Protein AF-A0A2U1S5A2-F1 (afdb_monomer_lite)

Sequence (95 aa):
MKRVLTIMTGALIAAMAPAPVFAFKATMSAKVEAADKPVVIGTTNLPEGTELMVTVKRSESGYMAQDKTRVSNGGFRVGPFSQGGRSVEPRHLFP

Radius of gyration: 26.93 Å; chains: 1; bounding box: 94×47×50 Å

Secondary structure (DSSP, 8-state):
----------------PPPP-PPP-EEEEEEEETTTEEEEEEEE-SPTT-EEEEEEEETTTTEEEEEEEE-BTTEEEE----BTTB---------

Foldseek 3Di:
DDDDDDDDDDDDPDDPDDDDPDDKDKDKDWDQDPQQFIKIKIFIPDDFFDKDKDWDADPVPRDIDIDIWTDDPRMTMDDSDADVPHHPDDPDPDD

Structure (mmCIF, N/CA/C/O backbone):
data_AF-A0A2U1S5A2-F1
#
_entry.id   AF-A0A2U1S5A2-F1
#
loop_
_atom_site.group_PDB
_atom_site.id
_atom_site.type_symbol
_atom_site.label_atom_id
_atom_site.label_alt_id
_atom_site.label_comp_id
_atom_site.label_asym_id
_atom_site.label_entity_id
_atom_site.label_seq_id
_atom_site.pdbx_PDB_ins_code
_atom_site.Cartn_x
_atom_site.Cartn_y
_atom_site.Cartn_z
_atom_site.occupancy
_atom_site.B_iso_or_equiv
_atom_site.auth_seq_id
_atom_site.auth_comp_id
_atom_site.auth_asym_id
_atom_site.auth_atom_id
_atom_site.pdbx_PDB_model_num
ATOM 1 N N . MET A 1 1 ? -66.378 32.518 32.822 1.00 42.31 1 MET A N 1
ATOM 2 C CA . MET A 1 1 ? -65.343 33.457 32.329 1.00 42.31 1 MET A CA 1
ATOM 3 C C . MET A 1 1 ? -64.023 32.700 32.161 1.00 42.31 1 MET A C 1
ATOM 5 O O . MET A 1 1 ? -63.827 31.695 32.827 1.00 42.31 1 MET A O 1
ATOM 9 N N . LYS A 1 2 ? -63.223 33.117 31.175 1.00 38.19 2 LYS A N 1
ATOM 10 C CA . LYS A 1 2 ? -62.165 32.399 30.431 1.00 38.19 2 LYS A CA 1
ATOM 11 C C . LYS A 1 2 ? -61.066 31.727 31.287 1.00 38.19 2 LYS A C 1
ATOM 13 O O . LYS A 1 2 ? -60.486 32.376 32.147 1.00 38.19 2 LYS A O 1
ATOM 18 N N . ARG A 1 3 ? -60.721 30.464 30.981 1.00 46.91 3 ARG A N 1
ATOM 19 C CA . ARG A 1 3 ? -59.471 29.807 31.419 1.00 46.91 3 ARG A CA 1
ATOM 20 C C . ARG A 1 3 ? -58.385 30.110 30.383 1.00 46.91 3 ARG A C 1
ATOM 22 O O . ARG A 1 3 ? -58.538 29.730 29.226 1.00 46.91 3 ARG A O 1
ATOM 29 N N . VAL A 1 4 ? -57.336 30.825 30.780 1.00 44.91 4 VAL A N 1
ATOM 30 C CA . VAL A 1 4 ? -56.176 31.124 29.927 1.00 44.91 4 VAL A CA 1
ATOM 31 C C . VAL A 1 4 ? -55.152 30.008 30.130 1.00 44.91 4 VAL A C 1
ATOM 33 O O . VAL A 1 4 ? -54.673 29.808 31.243 1.00 44.91 4 VAL A O 1
ATOM 36 N N . LEU A 1 5 ? -54.877 29.247 29.071 1.00 45.09 5 LEU A N 1
ATOM 37 C CA . LEU A 1 5 ? -53.869 28.189 29.035 1.00 45.09 5 LEU A CA 1
ATOM 38 C C . LEU A 1 5 ? -52.614 28.753 28.358 1.00 45.09 5 LEU A C 1
ATOM 40 O O . LEU A 1 5 ? -52.609 28.978 27.150 1.00 45.09 5 LEU A O 1
ATOM 44 N N . THR A 1 6 ? -51.568 29.007 29.139 1.00 45.72 6 THR A N 1
ATOM 45 C CA . THR A 1 6 ? -50.265 29.454 28.630 1.00 45.72 6 THR A CA 1
ATOM 46 C C . THR A 1 6 ? -49.450 28.230 28.220 1.00 45.72 6 THR A C 1
ATOM 48 O O . THR A 1 6 ? -49.003 27.468 29.074 1.00 45.72 6 THR A O 1
ATOM 51 N N . ILE A 1 7 ? -49.263 28.029 26.915 1.00 52.75 7 ILE A N 1
ATOM 52 C CA . ILE A 1 7 ? -48.366 27.004 26.369 1.00 52.75 7 ILE A CA 1
ATOM 53 C C . ILE A 1 7 ? -46.968 27.626 26.265 1.00 52.75 7 ILE A C 1
ATOM 55 O O . ILE A 1 7 ? -46.740 28.530 25.465 1.00 52.75 7 ILE A O 1
ATOM 59 N N . MET A 1 8 ? -46.043 27.171 27.111 1.00 47.72 8 MET A N 1
ATOM 60 C CA . MET A 1 8 ? -44.618 27.505 27.038 1.00 47.72 8 MET A CA 1
ATOM 61 C C . MET A 1 8 ? -43.944 26.601 26.001 1.00 47.72 8 MET A C 1
ATOM 63 O O . MET A 1 8 ? -43.685 25.427 26.261 1.00 47.72 8 MET A O 1
ATOM 67 N N . THR A 1 9 ? -43.669 27.143 24.817 1.00 52.88 9 THR A N 1
ATOM 68 C CA . THR A 1 9 ? -42.895 26.465 23.770 1.00 52.88 9 THR A CA 1
ATOM 69 C C . THR A 1 9 ? -41.404 26.637 24.057 1.00 52.88 9 THR A C 1
ATOM 71 O O . THR A 1 9 ? -40.808 27.655 23.713 1.00 52.88 9 THR A O 1
ATOM 74 N N . GLY A 1 10 ? -40.789 25.650 24.708 1.00 50.75 10 GLY A N 1
ATOM 75 C CA . GLY A 1 10 ? -39.334 25.565 24.823 1.00 50.75 10 GLY A CA 1
ATOM 76 C C . GLY A 1 10 ? -38.735 25.013 23.531 1.00 50.75 10 GLY A C 1
ATOM 77 O O . GLY A 1 10 ? -38.887 23.829 23.240 1.00 50.75 10 GLY A O 1
ATOM 78 N N . ALA A 1 11 ? -38.065 25.855 22.744 1.00 58.59 11 ALA A N 1
ATOM 79 C CA . ALA A 1 11 ? -37.276 25.406 21.602 1.00 58.59 11 ALA A CA 1
ATOM 80 C C . ALA A 1 11 ? -35.973 24.758 22.105 1.00 58.59 11 ALA A C 1
ATOM 82 O O . ALA A 1 11 ? -35.096 25.438 22.637 1.00 58.59 11 ALA A O 1
ATOM 83 N N . LEU A 1 12 ? -35.849 23.439 21.946 1.00 50.97 12 LEU A N 1
ATOM 84 C CA . LEU A 1 12 ? -34.614 22.707 22.218 1.00 50.97 12 LEU A CA 1
ATOM 85 C C . LEU A 1 12 ? -33.635 22.943 21.059 1.00 50.97 12 LEU A C 1
ATOM 87 O O . LEU A 1 12 ? -33.729 22.306 20.012 1.00 50.97 12 LEU A O 1
ATOM 91 N N . ILE A 1 13 ? -32.697 23.872 21.236 1.00 61.31 13 ILE A N 1
ATOM 92 C CA . ILE A 1 13 ? -31.563 24.033 20.321 1.00 61.31 13 ILE A CA 1
ATOM 93 C C . ILE A 1 13 ? -30.566 22.9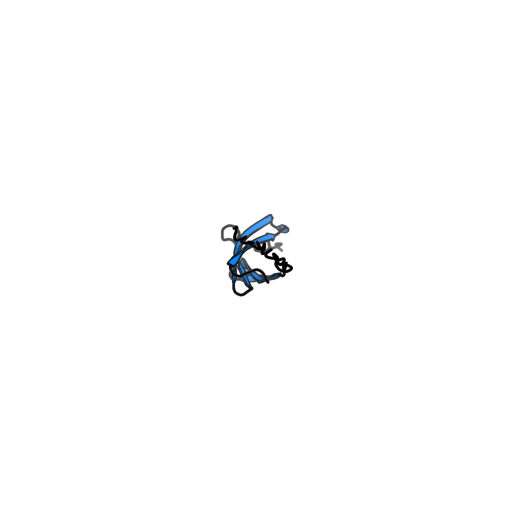18 20.652 1.00 61.31 13 ILE A C 1
ATOM 95 O O . ILE A 1 13 ? -29.808 23.013 21.615 1.00 61.31 13 ILE A O 1
ATOM 99 N N . ALA A 1 14 ? -30.592 21.832 19.878 1.00 63.28 14 ALA A N 1
ATOM 100 C CA . ALA A 1 14 ? -29.564 20.802 19.945 1.00 63.28 14 ALA A CA 1
ATOM 101 C C . ALA A 1 14 ? -28.238 21.404 19.456 1.00 63.28 14 ALA A C 1
ATOM 103 O O . ALA A 1 14 ? -28.059 21.662 18.266 1.00 63.28 14 ALA A O 1
ATOM 104 N N . ALA A 1 15 ? -27.318 21.667 20.383 1.00 61.16 15 ALA A N 1
ATOM 105 C CA . ALA A 1 15 ? -25.965 22.083 20.053 1.00 61.16 15 ALA A CA 1
ATOM 106 C C . ALA A 1 15 ? -25.273 20.951 19.277 1.00 61.16 15 ALA A C 1
ATOM 108 O O . ALA A 1 15 ? -24.930 19.914 19.844 1.00 61.16 15 ALA A O 1
ATOM 109 N N . MET A 1 16 ? -25.077 21.137 17.970 1.00 65.31 16 MET A N 1
ATOM 110 C CA . MET A 1 16 ? -24.169 20.297 17.194 1.00 65.31 16 MET A CA 1
ATOM 111 C C . MET A 1 16 ? -22.748 20.566 17.692 1.00 65.31 16 MET A C 1
ATOM 113 O O . MET A 1 16 ? -22.146 21.582 17.351 1.00 65.31 16 MET A O 1
ATOM 117 N N . ALA A 1 17 ? -22.216 19.674 18.526 1.00 73.25 17 ALA A N 1
ATOM 118 C CA . ALA A 1 17 ? -20.801 19.698 18.856 1.00 73.25 17 ALA A CA 1
ATOM 119 C C . ALA A 1 17 ? -19.991 19.423 17.571 1.00 73.25 17 ALA A C 1
ATOM 121 O O . ALA A 1 17 ? -20.334 18.496 16.830 1.00 73.25 17 ALA A O 1
ATOM 122 N N . PRO A 1 18 ? -18.940 20.206 17.273 1.00 64.31 18 PRO A N 1
ATOM 123 C CA . PRO A 1 18 ? -18.082 19.933 16.129 1.00 64.31 18 PRO A CA 1
ATOM 124 C C . PRO A 1 18 ? -17.417 18.564 16.307 1.00 64.31 18 PRO A C 1
ATOM 126 O O . PRO A 1 18 ? -16.851 18.270 17.362 1.00 64.31 18 PRO A O 1
ATOM 129 N N . ALA A 1 19 ? -17.493 17.716 15.280 1.00 66.19 19 ALA A N 1
ATOM 130 C CA . ALA A 1 19 ? -16.791 16.439 15.287 1.00 66.19 19 ALA A CA 1
ATOM 131 C C . ALA A 1 19 ? -15.270 16.686 15.369 1.00 66.19 19 ALA A C 1
ATOM 133 O O . ALA A 1 19 ? -14.769 17.597 14.701 1.00 66.19 19 ALA A O 1
ATOM 134 N N . PRO A 1 20 ? -14.518 15.903 16.163 1.00 66.88 20 PRO A N 1
ATOM 135 C CA . PRO A 1 20 ? -13.071 16.043 16.233 1.00 66.88 20 PRO A CA 1
ATOM 136 C C . PRO A 1 20 ? -12.456 15.770 14.856 1.00 66.88 20 PRO A C 1
ATOM 138 O O . PRO A 1 20 ? -12.585 14.678 14.302 1.00 66.88 20 PRO A O 1
ATOM 141 N N . VAL A 1 21 ? -11.772 16.770 14.298 1.00 67.38 21 VAL A N 1
ATOM 142 C CA . VAL A 1 21 ? -10.975 16.611 13.078 1.00 67.38 21 VAL A CA 1
ATOM 143 C C . VAL A 1 21 ? -9.678 15.908 13.474 1.00 67.38 21 VAL A C 1
ATOM 145 O O . VAL A 1 21 ? -8.735 16.538 13.949 1.00 67.38 21 VAL A O 1
ATOM 148 N N . PHE A 1 22 ? -9.634 14.583 13.337 1.00 68.75 22 PHE A N 1
ATOM 149 C CA . PHE A 1 22 ? -8.400 13.831 13.549 1.00 68.75 22 PHE A CA 1
ATOM 150 C C . PHE A 1 22 ? -7.420 14.131 12.410 1.00 68.75 22 PHE A C 1
ATOM 152 O O . PHE A 1 22 ? -7.723 13.898 11.240 1.00 68.75 22 PHE A O 1
ATOM 159 N N . ALA A 1 23 ? -6.231 14.638 12.743 1.00 81.94 23 ALA A N 1
ATOM 160 C CA . ALA A 1 23 ? -5.158 14.806 11.770 1.00 81.94 23 ALA A CA 1
ATOM 161 C C . ALA A 1 23 ? -4.784 13.441 11.166 1.00 81.94 23 ALA A C 1
ATOM 163 O O . ALA A 1 23 ? -4.577 12.473 11.901 1.00 81.94 23 ALA A O 1
ATOM 164 N N . PHE A 1 24 ? -4.700 13.350 9.839 1.00 84.75 24 PHE A N 1
ATOM 165 C CA . PHE A 1 24 ? -4.299 12.122 9.155 1.00 84.75 24 PHE A CA 1
ATOM 166 C C . PHE A 1 24 ? -2.863 11.738 9.528 1.00 84.75 24 PHE A C 1
ATOM 168 O O . PHE A 1 24 ? -1.936 12.540 9.405 1.00 84.75 24 PHE A O 1
ATOM 175 N N . LYS A 1 25 ? -2.679 10.490 9.959 1.00 87.94 25 LYS A N 1
ATOM 176 C CA . LYS A 1 25 ? -1.382 9.893 10.260 1.00 87.9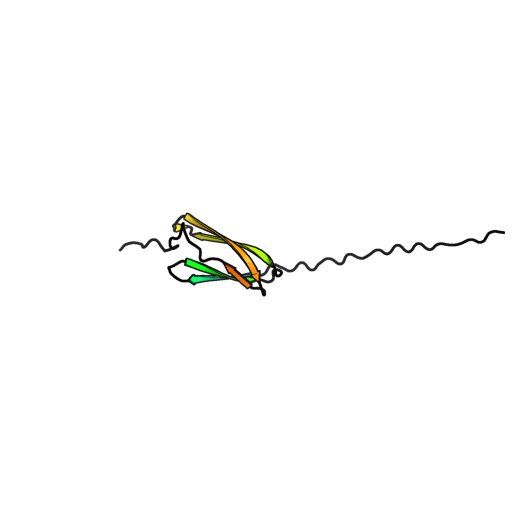4 25 LYS A CA 1
ATOM 177 C C . LYS A 1 25 ? -1.278 8.558 9.537 1.00 87.94 25 LYS A C 1
ATOM 179 O O . LYS A 1 25 ? -2.120 7.677 9.713 1.00 87.94 25 LYS A O 1
ATOM 184 N N . ALA A 1 26 ? -0.213 8.396 8.762 1.00 87.19 26 ALA A N 1
ATOM 185 C CA . ALA A 1 26 ? 0.140 7.130 8.145 1.00 87.19 26 ALA A CA 1
ATOM 186 C C . ALA A 1 26 ? 1.648 6.895 8.224 1.00 87.19 26 ALA A C 1
ATOM 188 O O . ALA A 1 26 ? 2.451 7.824 8.139 1.00 87.19 26 ALA A O 1
ATOM 189 N N . THR A 1 27 ? 2.033 5.638 8.388 1.00 91.88 27 THR A N 1
ATOM 190 C CA . THR A 1 27 ? 3.416 5.177 8.279 1.00 91.88 27 THR A CA 1
ATOM 191 C C . THR A 1 27 ? 3.420 3.983 7.345 1.00 91.88 27 THR A C 1
ATOM 193 O O . THR A 1 27 ? 2.588 3.092 7.484 1.00 91.88 27 THR A O 1
ATOM 196 N N . MET A 1 28 ? 4.322 3.976 6.369 1.00 89.75 28 MET A N 1
ATOM 197 C CA . MET A 1 28 ? 4.364 2.946 5.335 1.00 89.75 28 MET A CA 1
ATOM 198 C C . MET A 1 28 ? 5.784 2.441 5.120 1.00 89.75 28 MET A C 1
ATOM 200 O O . MET A 1 28 ? 6.753 3.184 5.259 1.00 89.75 28 MET A O 1
ATOM 204 N N . SER A 1 29 ? 5.885 1.168 4.764 1.00 86.31 29 SER A N 1
ATOM 205 C CA . SER A 1 29 ? 7.106 0.502 4.339 1.00 86.31 29 SER A CA 1
ATOM 206 C C . SER A 1 29 ? 6.788 -0.347 3.111 1.00 86.31 29 SER A C 1
ATOM 208 O O . SER A 1 29 ? 5.723 -0.960 3.017 1.00 86.31 29 SER A O 1
ATOM 210 N N . ALA A 1 30 ? 7.710 -0.371 2.158 1.00 84.19 30 ALA A N 1
ATOM 211 C CA . ALA A 1 30 ? 7.658 -1.280 1.027 1.00 84.19 30 ALA A CA 1
ATOM 212 C C . ALA A 1 30 ? 8.697 -2.376 1.248 1.00 84.19 30 ALA A C 1
ATOM 214 O O . ALA A 1 30 ? 9.849 -2.090 1.573 1.00 84.19 30 ALA A O 1
ATOM 215 N N . LYS A 1 31 ? 8.291 -3.626 1.053 1.00 84.88 31 LYS A N 1
ATOM 216 C CA . LYS A 1 31 ? 9.186 -4.782 1.083 1.00 84.88 31 LYS A CA 1
ATOM 217 C C . LYS A 1 31 ? 8.997 -5.605 -0.177 1.00 84.88 31 LYS A C 1
ATOM 219 O O . LYS A 1 31 ? 7.900 -5.653 -0.726 1.00 84.88 31 LYS A O 1
ATOM 224 N N . VAL A 1 32 ? 10.059 -6.254 -0.630 1.00 79.62 32 VAL A N 1
ATOM 225 C CA . VAL A 1 32 ? 9.972 -7.206 -1.736 1.00 79.62 32 VAL A CA 1
ATOM 226 C C . VAL A 1 32 ? 9.489 -8.539 -1.175 1.00 79.62 32 VAL A C 1
ATOM 228 O O . VAL A 1 32 ? 10.084 -9.076 -0.242 1.00 79.62 32 VAL A O 1
ATOM 231 N N . GLU A 1 33 ? 8.390 -9.051 -1.717 1.00 74.88 33 GLU A N 1
ATOM 232 C CA . GLU A 1 33 ? 7.977 -10.440 -1.524 1.00 74.88 33 GLU A CA 1
ATOM 233 C C . GLU A 1 33 ? 8.212 -11.219 -2.831 1.00 74.88 33 GLU A C 1
ATOM 235 O O . GLU A 1 33 ? 8.566 -10.623 -3.848 1.00 74.88 33 GLU A O 1
ATOM 240 N N . ALA A 1 34 ? 8.095 -12.550 -2.769 1.00 63.34 34 ALA A N 1
ATOM 241 C CA . ALA A 1 34 ? 8.473 -13.522 -3.803 1.00 63.34 34 ALA A CA 1
ATOM 242 C C . ALA A 1 34 ? 8.493 -12.999 -5.260 1.00 63.34 34 ALA A C 1
ATOM 244 O O . ALA A 1 34 ? 7.509 -12.440 -5.749 1.00 63.34 34 ALA A O 1
ATOM 245 N N . ALA A 1 35 ? 9.594 -13.283 -5.969 1.00 67.88 35 ALA A N 1
ATOM 246 C CA . ALA A 1 35 ? 9.812 -12.935 -7.378 1.00 67.88 35 ALA A CA 1
ATOM 247 C C . ALA A 1 35 ? 9.783 -11.422 -7.679 1.00 67.88 35 ALA A C 1
ATOM 249 O O . ALA A 1 35 ? 9.178 -10.996 -8.667 1.00 67.88 35 ALA A O 1
ATOM 250 N N . ASP A 1 36 ? 10.426 -10.622 -6.819 1.00 73.75 36 ASP A N 1
ATOM 251 C CA . ASP A 1 36 ? 10.699 -9.196 -7.057 1.00 73.75 36 ASP A CA 1
ATOM 252 C C . ASP A 1 36 ? 9.441 -8.327 -7.212 1.00 73.75 36 ASP A C 1
ATOM 254 O O . ASP A 1 36 ? 9.395 -7.326 -7.939 1.00 73.75 36 ASP A O 1
ATOM 258 N N . LYS A 1 37 ? 8.390 -8.712 -6.481 1.00 83.56 37 LYS A N 1
ATOM 259 C CA . LYS A 1 37 ? 7.120 -7.992 -6.447 1.00 83.56 37 LYS A CA 1
ATOM 260 C C . LYS A 1 37 ? 6.992 -7.243 -5.123 1.00 83.56 37 LYS A C 1
ATOM 262 O O . LYS A 1 37 ? 6.890 -7.874 -4.067 1.00 83.56 37 LYS A O 1
ATOM 267 N N . PRO A 1 38 ? 6.997 -5.899 -5.131 1.00 87.81 38 PRO A N 1
ATOM 268 C CA . PRO A 1 38 ? 6.883 -5.143 -3.904 1.00 87.81 38 PRO A CA 1
ATOM 269 C C . PRO A 1 38 ? 5.477 -5.295 -3.328 1.00 87.81 38 PRO A C 1
ATOM 271 O O . PRO A 1 38 ? 4.474 -5.282 -4.044 1.00 87.81 38 PRO A O 1
ATOM 274 N N . VAL A 1 39 ? 5.427 -5.402 -2.011 1.00 92.62 39 VAL A N 1
ATOM 275 C CA . VAL A 1 39 ? 4.229 -5.317 -1.188 1.00 92.62 39 VAL A CA 1
ATOM 276 C C . VAL A 1 39 ? 4.397 -4.105 -0.290 1.00 92.62 39 VAL A C 1
ATOM 278 O O . VAL A 1 39 ? 5.423 -3.943 0.376 1.00 92.62 39 VAL A O 1
ATOM 281 N N . VAL A 1 40 ? 3.384 -3.245 -0.276 1.00 93.44 40 VAL A N 1
ATOM 282 C CA . VAL A 1 40 ? 3.348 -2.082 0.612 1.00 93.44 40 VAL A CA 1
ATOM 283 C C . VAL A 1 40 ? 2.533 -2.457 1.840 1.00 93.44 40 VAL A C 1
ATOM 285 O O . VAL A 1 40 ? 1.401 -2.929 1.730 1.00 93.44 40 VAL A O 1
ATOM 288 N N . ILE A 1 41 ? 3.124 -2.254 3.012 1.00 95.38 41 ILE A N 1
ATOM 289 C CA . ILE A 1 41 ? 2.483 -2.424 4.314 1.00 95.38 41 ILE A CA 1
ATOM 290 C C . ILE A 1 41 ? 2.545 -1.109 5.078 1.00 95.38 41 ILE A C 1
ATOM 292 O O . ILE A 1 41 ? 3.507 -0.350 4.956 1.00 95.38 41 ILE A O 1
ATOM 296 N N . GLY A 1 42 ? 1.538 -0.834 5.892 1.00 94.62 42 GLY A N 1
ATOM 297 C CA . GLY A 1 42 ? 1.549 0.369 6.704 1.00 94.62 42 GLY A CA 1
ATOM 298 C C . GLY A 1 42 ? 0.532 0.360 7.824 1.00 94.62 42 GLY A C 1
ATOM 299 O O . GLY A 1 42 ? -0.303 -0.536 7.932 1.00 94.62 42 GLY A O 1
ATOM 300 N N . THR A 1 43 ? 0.630 1.386 8.659 1.00 97.06 43 THR A N 1
ATOM 301 C CA . THR A 1 43 ? -0.312 1.699 9.730 1.00 97.06 43 THR A CA 1
ATOM 302 C C . THR A 1 43 ? -0.919 3.075 9.498 1.00 97.06 43 THR A C 1
ATOM 304 O O . THR A 1 43 ? -0.298 3.955 8.897 1.00 97.06 43 THR A O 1
ATOM 307 N N . THR A 1 44 ? -2.156 3.268 9.943 1.00 94.88 44 THR A N 1
ATOM 308 C CA . THR A 1 44 ? -2.888 4.526 9.813 1.00 94.88 44 THR A CA 1
ATOM 309 C C . THR A 1 44 ? -3.901 4.697 10.942 1.00 94.88 44 THR A C 1
ATOM 311 O O . THR A 1 44 ? -4.343 3.724 11.544 1.00 94.88 44 THR A O 1
ATOM 314 N N . ASN A 1 45 ? -4.269 5.944 11.236 1.00 94.50 45 ASN A N 1
ATOM 315 C CA . ASN A 1 45 ? -5.361 6.274 12.153 1.00 94.50 45 ASN A CA 1
ATOM 316 C C . AS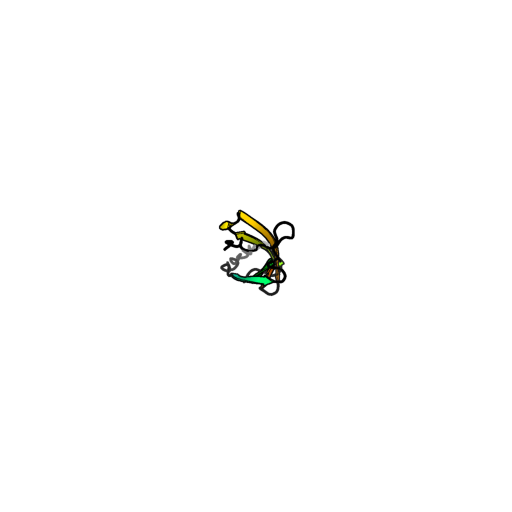N A 1 45 ? -6.725 6.421 11.456 1.00 94.50 45 ASN A C 1
ATOM 318 O O . ASN A 1 45 ? -7.672 6.905 12.076 1.00 94.50 45 ASN A O 1
ATOM 322 N N . LEU A 1 46 ? -6.823 6.067 10.173 1.00 94.19 46 LEU A N 1
ATOM 323 C CA . LEU A 1 46 ? -8.093 6.087 9.458 1.00 94.19 46 LEU A CA 1
ATOM 324 C C . LEU A 1 46 ? -9.063 5.023 10.007 1.00 94.19 46 LEU A C 1
ATOM 326 O O . LEU A 1 46 ? -8.612 3.979 10.484 1.00 94.19 46 LEU A O 1
ATOM 330 N N . PRO A 1 47 ? -10.387 5.264 9.933 1.00 94.44 47 PRO A N 1
ATOM 331 C CA . PRO A 1 47 ? -11.391 4.320 10.411 1.00 94.44 47 PRO A CA 1
ATOM 332 C C . PRO A 1 47 ? -11.296 2.943 9.747 1.00 94.44 47 PRO A C 1
ATOM 334 O O . PRO A 1 47 ? -10.922 2.828 8.574 1.00 94.44 47 PRO A O 1
ATOM 337 N N . GLU A 1 48 ? -11.724 1.914 10.480 1.00 96.19 48 GLU A N 1
ATOM 338 C CA . GLU A 1 48 ? -11.909 0.565 9.940 1.00 96.19 48 GLU A CA 1
ATOM 339 C C . GLU A 1 48 ? -12.777 0.618 8.680 1.00 96.19 48 GLU A C 1
ATOM 341 O O . GLU A 1 48 ? -13.782 1.330 8.621 1.00 96.19 48 GLU A O 1
ATOM 346 N N . GLY A 1 49 ? -12.387 -0.129 7.652 1.00 96.25 49 GLY A N 1
ATOM 347 C CA . GLY A 1 49 ? -13.152 -0.169 6.414 1.00 96.25 49 GLY A CA 1
ATOM 348 C C . GLY A 1 49 ? -12.849 0.956 5.426 1.00 96.25 49 GLY A C 1
ATOM 349 O O . GLY A 1 49 ? -13.343 0.890 4.299 1.00 96.25 49 GLY A O 1
ATOM 350 N N . THR A 1 50 ? -12.010 1.934 5.790 1.00 96.19 50 THR A N 1
ATOM 351 C CA . THR A 1 50 ? -11.571 2.982 4.856 1.00 96.19 50 THR A CA 1
ATOM 352 C C . THR A 1 50 ? -10.860 2.355 3.659 1.00 96.19 50 THR A C 1
ATOM 354 O O . THR A 1 50 ? -9.928 1.566 3.826 1.00 96.19 50 THR A O 1
ATOM 357 N N . GLU A 1 51 ? -11.295 2.699 2.447 1.00 97.56 51 GLU A N 1
ATOM 358 C CA . GLU A 1 51 ? -10.637 2.269 1.214 1.00 97.56 51 GLU A CA 1
ATOM 359 C C . GLU A 1 51 ? -9.432 3.172 0.929 1.00 97.56 51 GLU A C 1
ATOM 361 O O . GLU A 1 51 ? -9.548 4.397 0.880 1.00 97.56 51 GLU A O 1
ATOM 366 N N . LEU A 1 52 ? -8.269 2.555 0.748 1.00 95.44 52 LEU A N 1
ATOM 367 C CA . LEU A 1 52 ? -7.027 3.211 0.374 1.00 95.44 52 LEU A CA 1
ATOM 368 C C . LEU A 1 52 ? -6.666 2.836 -1.052 1.00 95.44 52 LEU A C 1
ATOM 370 O O . LEU A 1 52 ? -6.752 1.675 -1.444 1.00 95.44 52 LEU A O 1
ATOM 374 N N . MET A 1 53 ? -6.188 3.824 -1.793 1.00 95.12 53 MET A N 1
ATOM 375 C CA . MET A 1 53 ? -5.606 3.642 -3.110 1.00 95.12 53 MET A CA 1
ATOM 376 C C . MET A 1 53 ? -4.097 3.843 -3.004 1.00 95.12 53 MET A C 1
ATOM 378 O O . MET A 1 53 ? -3.647 4.917 -2.604 1.00 95.12 53 MET A O 1
ATOM 382 N N . VAL A 1 54 ? -3.313 2.830 -3.363 1.00 93.00 54 VAL A N 1
ATOM 383 C CA . VAL A 1 54 ? -1.850 2.886 -3.295 1.00 93.00 54 VAL A CA 1
ATOM 384 C C . VAL A 1 54 ? -1.272 2.784 -4.694 1.00 93.00 54 VAL A C 1
ATOM 386 O O . VAL A 1 54 ? -1.573 1.856 -5.439 1.00 93.00 54 VAL A O 1
ATOM 389 N N . THR A 1 55 ? -0.415 3.745 -5.030 1.00 91.31 55 THR A N 1
ATOM 390 C CA . THR A 1 55 ? 0.271 3.817 -6.318 1.00 91.31 55 THR A CA 1
ATOM 391 C C . THR A 1 55 ? 1.760 3.575 -6.114 1.00 91.31 55 THR A C 1
ATOM 393 O O . THR A 1 55 ? 2.411 4.303 -5.365 1.00 91.31 55 THR A O 1
ATOM 396 N N . VAL A 1 56 ? 2.315 2.594 -6.821 1.00 88.31 56 VAL A N 1
ATOM 397 C CA . VAL A 1 56 ? 3.762 2.395 -6.938 1.00 88.31 56 VAL A CA 1
ATOM 398 C C . VAL A 1 56 ? 4.206 2.975 -8.271 1.00 88.31 56 VAL A C 1
ATOM 400 O O . VAL A 1 56 ? 3.761 2.530 -9.329 1.00 88.31 56 VAL A O 1
ATOM 403 N N . LYS A 1 57 ? 5.092 3.971 -8.218 1.00 87.81 57 LYS A N 1
ATOM 404 C CA . LYS A 1 57 ? 5.701 4.593 -9.393 1.00 87.81 57 LYS A CA 1
ATOM 405 C C . LYS A 1 57 ? 7.209 4.429 -9.332 1.00 87.81 57 LYS A C 1
ATOM 407 O O . LYS A 1 57 ? 7.817 4.657 -8.290 1.00 87.81 57 LYS A O 1
ATOM 412 N N . ARG A 1 58 ? 7.804 4.105 -10.474 1.00 83.81 58 ARG A N 1
ATOM 413 C CA . ARG A 1 58 ? 9.250 4.061 -10.645 1.00 83.81 58 ARG A CA 1
ATOM 414 C C . ARG A 1 58 ? 9.680 4.973 -11.785 1.00 83.81 58 ARG A C 1
ATOM 416 O O . ARG A 1 58 ? 9.461 4.663 -12.957 1.00 83.81 58 ARG A O 1
ATOM 423 N N . SER A 1 59 ? 10.297 6.094 -11.431 1.00 83.44 59 SER A N 1
ATOM 424 C CA . SER A 1 59 ? 10.627 7.174 -12.364 1.00 83.44 59 SER A CA 1
ATOM 425 C C . SER A 1 59 ? 11.593 6.746 -13.471 1.00 83.44 59 SER A C 1
ATOM 427 O O . SER A 1 59 ? 11.439 7.189 -14.602 1.00 83.44 59 SER A O 1
ATOM 429 N N . GLU A 1 60 ? 12.530 5.840 -13.189 1.00 82.69 60 GLU A N 1
ATOM 430 C CA . GLU A 1 60 ? 13.589 5.442 -14.131 1.00 82.69 60 GLU A CA 1
ATOM 431 C C . GLU A 1 60 ? 13.084 4.513 -15.242 1.00 82.69 60 GLU A C 1
ATOM 433 O O . GLU A 1 60 ? 13.680 4.421 -16.311 1.00 82.69 60 GLU A O 1
ATOM 438 N N . SER A 1 61 ? 11.994 3.785 -14.987 1.00 79.31 61 SER A N 1
ATOM 439 C CA . SER A 1 61 ? 11.441 2.798 -15.927 1.00 79.31 61 SER A CA 1
ATOM 440 C C . SER A 1 61 ? 10.110 3.222 -16.540 1.00 79.31 61 SER A C 1
ATOM 442 O O . SER A 1 61 ? 9.646 2.569 -17.472 1.00 79.31 61 SER A O 1
ATOM 444 N N . GLY A 1 62 ? 9.487 4.279 -16.010 1.00 82.31 62 GLY A N 1
ATOM 445 C CA . GLY A 1 62 ? 8.113 4.651 -16.342 1.00 82.31 62 GLY A CA 1
ATOM 446 C C . GLY A 1 62 ? 7.065 3.677 -15.794 1.00 82.31 62 GLY A C 1
ATOM 447 O O . GLY A 1 62 ? 5.888 3.821 -16.113 1.00 82.31 62 GLY A O 1
ATOM 448 N N . TYR A 1 63 ? 7.460 2.696 -14.974 1.00 84.12 63 TYR A N 1
ATOM 449 C CA . TYR A 1 63 ? 6.519 1.773 -14.351 1.00 84.12 63 TYR A CA 1
ATOM 450 C C . TYR A 1 63 ? 5.573 2.514 -13.403 1.00 84.12 63 TYR A C 1
ATOM 452 O O . TYR A 1 63 ? 5.997 3.316 -12.562 1.00 84.12 63 TYR A O 1
ATOM 460 N N . MET A 1 64 ? 4.288 2.195 -13.526 1.00 87.31 64 MET A N 1
ATOM 461 C CA . MET A 1 64 ? 3.225 2.661 -12.653 1.00 87.31 64 MET A CA 1
ATOM 462 C C . MET A 1 64 ? 2.217 1.531 -12.465 1.00 87.31 64 MET A C 1
ATOM 464 O O . MET A 1 64 ? 1.733 0.956 -13.438 1.00 87.31 64 MET A O 1
ATOM 468 N N . ALA A 1 65 ? 1.892 1.236 -11.213 1.00 89.19 65 ALA A N 1
ATOM 469 C CA . ALA A 1 65 ? 0.805 0.343 -10.851 1.00 89.19 65 ALA A CA 1
ATOM 470 C C . ALA A 1 65 ? 0.021 0.938 -9.689 1.00 89.19 65 ALA A C 1
ATOM 472 O O . ALA A 1 65 ? 0.566 1.679 -8.869 1.00 89.19 65 ALA A O 1
ATOM 473 N N . GLN A 1 66 ? -1.260 0.610 -9.633 1.00 91.75 66 GLN A N 1
ATOM 474 C CA . GLN A 1 66 ? -2.175 1.115 -8.631 1.00 91.75 66 GLN A CA 1
ATOM 475 C C . GLN A 1 66 ? -3.082 -0.020 -8.181 1.00 91.75 66 GLN A C 1
ATOM 477 O O . GLN A 1 66 ? -3.542 -0.803 -9.009 1.00 91.75 66 GLN A O 1
ATOM 482 N N . ASP A 1 67 ? -3.309 -0.112 -6.878 1.00 93.62 67 ASP A N 1
ATOM 483 C CA . ASP A 1 67 ? -4.182 -1.123 -6.302 1.00 93.62 67 ASP A CA 1
ATOM 484 C C . ASP A 1 67 ? -4.864 -0.588 -5.040 1.00 93.62 67 ASP A C 1
ATOM 486 O O . ASP A 1 67 ? -4.389 0.357 -4.396 1.00 93.62 67 ASP A O 1
ATOM 490 N N . LYS A 1 68 ? -6.012 -1.178 -4.720 1.00 95.62 68 LYS A N 1
ATOM 491 C CA . LYS A 1 68 ? -6.838 -0.805 -3.581 1.00 95.62 68 LYS A CA 1
ATOM 492 C C . LYS A 1 68 ? -6.605 -1.751 -2.418 1.00 95.62 68 LYS A C 1
ATOM 494 O O . LYS A 1 68 ? -6.383 -2.945 -2.578 1.00 95.62 68 LYS A O 1
ATOM 499 N N . THR A 1 69 ? -6.727 -1.217 -1.216 1.00 96.88 69 THR A N 1
ATOM 500 C CA . THR A 1 69 ? -6.785 -2.013 0.006 1.00 96.88 69 THR A CA 1
ATOM 501 C C . THR A 1 69 ? -7.733 -1.361 0.994 1.00 96.88 69 THR A C 1
ATOM 503 O O . THR A 1 69 ? -8.209 -0.246 0.785 1.00 96.88 69 THR A O 1
ATOM 506 N N . ARG A 1 70 ? -8.037 -2.067 2.073 1.00 97.94 70 ARG A N 1
ATOM 507 C CA . ARG A 1 70 ? -8.927 -1.592 3.121 1.00 97.94 70 ARG A CA 1
ATOM 508 C C . ARG A 1 70 ? -8.163 -1.530 4.430 1.00 97.94 70 ARG A C 1
ATOM 510 O O . ARG A 1 70 ? -7.387 -2.434 4.735 1.00 97.94 70 ARG A O 1
ATOM 517 N N . VAL A 1 71 ? -8.386 -0.463 5.189 1.00 97.56 71 VAL A N 1
ATOM 518 C CA . VAL A 1 71 ? -7.845 -0.359 6.542 1.00 97.56 71 VAL A CA 1
ATOM 519 C C . VAL A 1 71 ? -8.492 -1.430 7.402 1.00 97.56 71 VAL A C 1
ATOM 521 O O . VAL A 1 71 ? -9.723 -1.500 7.473 1.00 97.56 71 VAL A O 1
ATOM 524 N N . SER A 1 72 ? -7.648 -2.243 8.035 1.00 97.50 72 SER A N 1
ATOM 525 C CA . SER A 1 72 ? -8.071 -3.200 9.040 1.00 97.50 72 SER A CA 1
ATOM 526 C C . SER A 1 72 ? -7.152 -3.202 10.252 1.00 97.50 72 SER A C 1
ATOM 528 O O . SER A 1 72 ? -5.930 -3.285 10.110 1.00 97.50 72 SER A O 1
ATOM 530 N N . ASN A 1 73 ? -7.735 -3.082 11.446 1.00 96.12 73 ASN A N 1
ATOM 531 C CA . ASN A 1 73 ? -7.027 -2.998 12.726 1.00 96.12 73 ASN A CA 1
ATOM 532 C C . ASN A 1 73 ? -5.932 -1.913 12.731 1.00 96.12 73 ASN A C 1
ATOM 534 O O . ASN A 1 73 ? -4.819 -2.129 13.210 1.00 96.12 73 ASN A O 1
ATOM 538 N N . GLY A 1 74 ? -6.230 -0.746 12.143 1.00 95.38 74 GLY A N 1
ATOM 539 C CA . GLY A 1 74 ? -5.280 0.370 12.014 1.00 95.38 74 GLY A CA 1
ATOM 540 C C . GLY A 1 74 ? -4.107 0.101 11.062 1.00 95.38 74 GLY A C 1
ATOM 541 O O . GLY A 1 74 ? -3.143 0.867 11.041 1.00 95.38 74 GLY A O 1
ATOM 542 N N . GLY A 1 75 ? -4.160 -0.979 10.282 1.00 96.81 75 GLY A N 1
ATOM 543 C CA . GLY A 1 75 ? -3.145 -1.377 9.314 1.00 96.81 75 GLY A CA 1
ATOM 544 C C . GLY A 1 75 ? -3.695 -1.506 7.898 1.00 96.81 75 GLY A C 1
ATOM 545 O O . GLY A 1 75 ? -4.902 -1.537 7.676 1.00 96.81 75 GLY A O 1
ATOM 546 N N . PHE A 1 76 ? -2.796 -1.595 6.923 1.00 96.56 76 PHE A N 1
ATOM 547 C CA . PHE A 1 76 ? -3.132 -1.948 5.547 1.00 96.56 76 PHE A CA 1
ATOM 548 C C . PHE A 1 76 ? -1.985 -2.711 4.879 1.00 96.56 76 PHE A C 1
ATOM 550 O O . PHE A 1 76 ? -0.813 -2.566 5.239 1.00 96.56 76 PHE A O 1
ATOM 557 N N . ARG A 1 77 ? -2.334 -3.525 3.881 1.00 96.12 77 ARG A N 1
ATOM 558 C CA . ARG A 1 77 ? -1.400 -4.270 3.030 1.00 96.12 77 ARG A CA 1
ATOM 559 C C . ARG A 1 77 ? -1.931 -4.294 1.605 1.00 96.12 77 ARG A C 1
ATOM 561 O O . ARG A 1 77 ? -3.121 -4.523 1.409 1.00 96.12 77 ARG A O 1
ATOM 568 N N . VAL A 1 78 ? -1.064 -4.068 0.626 1.00 94.88 78 VAL A N 1
ATOM 569 C CA . VAL A 1 78 ? -1.445 -3.988 -0.790 1.00 94.88 78 VAL A CA 1
ATOM 570 C C . VAL A 1 78 ? -0.320 -4.488 -1.695 1.00 94.88 78 VAL A C 1
ATOM 572 O O . VAL A 1 78 ? 0.864 -4.354 -1.363 1.00 94.88 78 VAL A O 1
ATOM 575 N N . GLY A 1 79 ? -0.695 -5.081 -2.826 1.00 91.56 79 GLY A N 1
ATOM 576 C CA . GLY A 1 79 ? 0.188 -5.854 -3.692 1.00 91.56 79 GLY A CA 1
ATOM 577 C C . GLY A 1 79 ? 0.049 -7.369 -3.467 1.00 91.56 79 GLY A C 1
ATOM 578 O O . GLY A 1 79 ? -0.843 -7.806 -2.736 1.00 91.56 79 GLY A O 1
ATOM 579 N N . PRO A 1 80 ? 0.932 -8.192 -4.061 1.00 91.56 80 PRO A N 1
ATOM 580 C CA . PRO A 1 80 ? 2.151 -7.816 -4.785 1.00 91.56 80 PRO A CA 1
ATOM 581 C C . PRO A 1 80 ? 1.896 -7.012 -6.069 1.00 91.56 80 PRO A C 1
ATOM 583 O O . PRO A 1 80 ? 1.071 -7.394 -6.895 1.00 91.56 80 PRO A O 1
ATOM 586 N N . PHE A 1 81 ? 2.640 -5.922 -6.270 1.00 89.50 81 PHE A N 1
ATOM 587 C CA . PHE A 1 81 ? 2.570 -5.138 -7.509 1.00 89.50 81 PHE A CA 1
ATOM 588 C C . PHE A 1 81 ? 3.398 -5.789 -8.630 1.00 89.50 81 PHE A C 1
ATOM 590 O O . PHE A 1 81 ? 4.478 -6.324 -8.383 1.00 89.50 81 PHE A O 1
ATOM 597 N N . SER A 1 82 ? 2.905 -5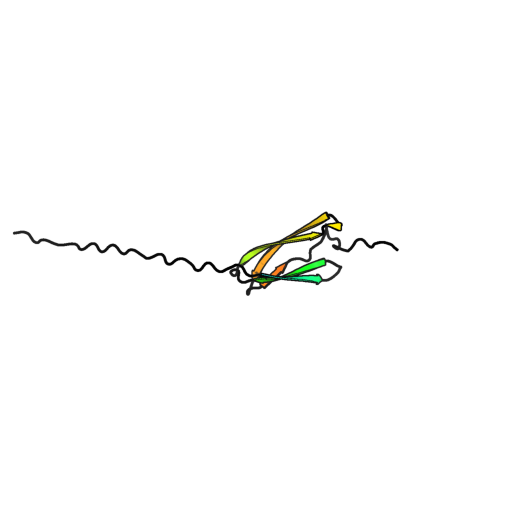.740 -9.873 1.00 83.56 82 SER A N 1
ATOM 598 C CA . SER A 1 82 ? 3.592 -6.303 -11.046 1.00 83.56 82 SER A CA 1
ATOM 599 C C . SER A 1 82 ? 3.241 -5.566 -12.344 1.00 83.56 82 SER A C 1
ATOM 601 O O . SER A 1 82 ? 2.190 -4.932 -12.437 1.00 83.56 82 SER A O 1
ATOM 603 N N . GLN A 1 83 ? 4.089 -5.687 -13.372 1.00 75.38 83 GLN A N 1
ATOM 604 C CA . GLN A 1 83 ? 3.844 -5.135 -14.711 1.00 75.38 83 GLN A CA 1
ATOM 605 C C . GLN A 1 83 ? 3.375 -6.238 -15.667 1.00 75.38 83 GLN A C 1
ATOM 607 O O . GLN A 1 83 ? 4.189 -6.926 -16.282 1.00 75.38 83 GLN A O 1
ATOM 612 N N . GLY A 1 84 ? 2.061 -6.455 -15.773 1.00 67.94 84 GLY A N 1
ATOM 613 C CA . GLY A 1 84 ? 1.523 -7.540 -16.608 1.00 67.94 84 GLY A CA 1
ATOM 614 C C . GLY A 1 84 ? 2.019 -8.923 -16.164 1.00 67.94 84 GLY A C 1
ATOM 615 O O . GLY A 1 84 ? 2.398 -9.745 -16.993 1.00 67.94 84 GLY A O 1
ATOM 616 N N . GLY A 1 85 ? 2.109 -9.145 -14.846 1.00 64.31 85 GLY A N 1
ATOM 617 C CA . GLY A 1 85 ? 2.619 -10.380 -14.242 1.00 64.31 85 GLY A CA 1
ATOM 618 C C . GLY A 1 85 ? 4.139 -10.427 -14.041 1.00 64.31 85 GLY A C 1
ATOM 619 O O . GLY A 1 85 ? 4.605 -11.265 -13.264 1.00 64.31 85 GLY A O 1
ATOM 620 N N . ARG A 1 86 ? 4.899 -9.512 -14.664 1.00 63.50 86 ARG A N 1
ATOM 621 C CA . ARG A 1 86 ? 6.366 -9.424 -14.558 1.00 63.50 86 ARG A CA 1
ATOM 622 C C . ARG A 1 86 ? 6.823 -8.653 -13.316 1.00 63.50 86 ARG A C 1
ATOM 624 O O . ARG A 1 86 ? 6.103 -7.787 -12.815 1.00 63.50 86 ARG A O 1
ATOM 631 N N . SER A 1 87 ? 8.020 -9.000 -12.846 1.00 64.94 87 SER A N 1
ATOM 632 C CA . SER A 1 87 ? 8.757 -8.320 -11.775 1.00 64.94 87 SER A CA 1
ATOM 633 C C . SER A 1 87 ? 8.923 -6.819 -12.057 1.00 64.94 87 SER A C 1
ATOM 635 O O . SER A 1 87 ? 8.954 -6.393 -13.213 1.00 64.94 87 SER A O 1
ATOM 637 N N . VAL A 1 88 ? 9.030 -6.020 -10.991 1.00 71.00 88 VAL A N 1
ATOM 638 C CA . VAL A 1 88 ? 9.266 -4.562 -11.060 1.00 71.00 88 VAL A CA 1
ATOM 639 C C . VAL A 1 88 ? 10.773 -4.228 -11.125 1.00 71.00 88 VAL A C 1
ATOM 641 O O . VAL A 1 88 ? 11.186 -3.079 -10.930 1.00 71.00 88 VAL A O 1
ATOM 644 N N . GLU A 1 89 ? 11.589 -5.251 -11.386 1.00 64.81 89 GLU A N 1
ATOM 645 C CA . GLU A 1 89 ? 13.044 -5.300 -11.273 1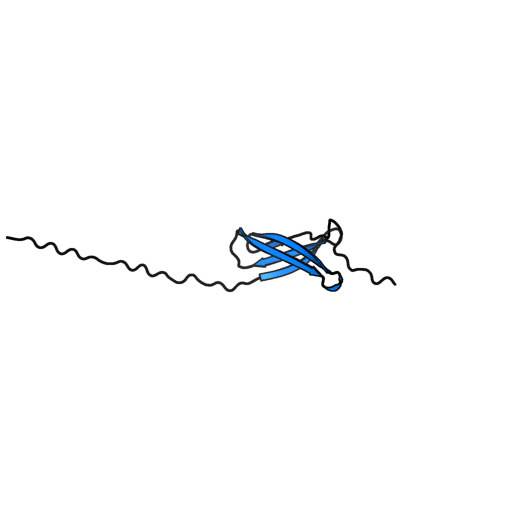.00 64.81 89 GLU A CA 1
ATOM 646 C C . GLU A 1 89 ? 13.792 -4.067 -11.789 1.00 64.81 89 GLU A C 1
ATOM 648 O O . GLU A 1 89 ? 13.453 -3.485 -12.831 1.00 64.81 89 GLU A O 1
ATOM 653 N N . PRO A 1 90 ? 14.889 -3.677 -11.117 1.00 58.84 90 PRO A N 1
ATOM 654 C CA . PRO A 1 90 ? 15.881 -2.799 -11.699 1.00 58.84 90 PRO A CA 1
ATOM 655 C C . PRO A 1 90 ? 16.346 -3.325 -13.047 1.00 58.84 90 PRO A C 1
ATOM 657 O O .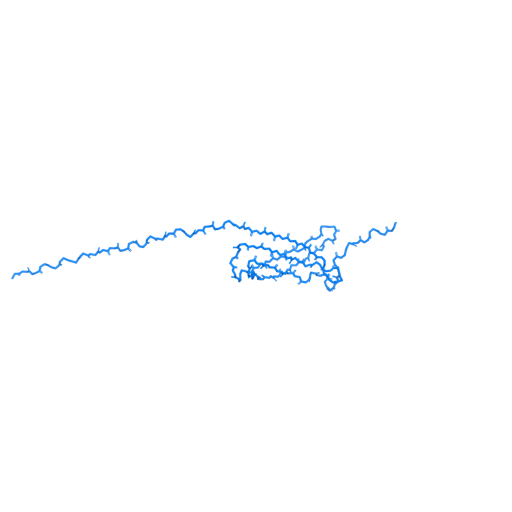 PRO A 1 90 ? 16.900 -4.418 -13.104 1.00 58.84 90 PRO A O 1
ATOM 660 N N . ARG A 1 91 ? 16.160 -2.542 -14.127 1.00 54.50 91 ARG A N 1
ATOM 661 C CA . ARG A 1 91 ? 16.966 -2.755 -15.334 1.00 54.50 91 ARG A CA 1
ATOM 662 C C . ARG A 1 91 ? 18.408 -2.845 -14.853 1.00 54.50 91 ARG A C 1
ATOM 664 O O . ARG A 1 91 ? 18.926 -1.863 -14.323 1.00 54.50 91 ARG A O 1
ATOM 671 N N . HIS A 1 92 ? 18.991 -4.032 -14.972 1.00 52.75 92 HIS A N 1
ATOM 672 C CA . HIS A 1 92 ? 20.414 -4.221 -14.795 1.00 52.75 92 HIS A CA 1
ATOM 673 C C . HIS A 1 92 ? 21.102 -3.217 -15.718 1.00 52.75 92 HIS A C 1
ATOM 675 O O . HIS A 1 92 ? 20.871 -3.213 -16.930 1.00 52.75 92 HIS A O 1
ATOM 681 N N . LEU A 1 93 ? 21.920 -2.343 -15.135 1.00 50.97 93 LEU A N 1
ATOM 682 C CA . LEU A 1 93 ? 23.089 -1.854 -15.845 1.00 50.97 93 LEU A CA 1
ATOM 683 C C . LEU A 1 93 ? 23.900 -3.125 -16.136 1.00 50.97 93 LEU A C 1
ATOM 685 O O . LEU A 1 93 ? 24.458 -3.726 -15.223 1.00 50.97 93 LEU A O 1
ATOM 689 N N . PHE A 1 94 ? 23.803 -3.632 -17.364 1.00 45.72 94 PHE A N 1
ATOM 690 C CA . PHE A 1 94 ? 24.698 -4.679 -17.857 1.00 45.72 94 PHE A CA 1
ATOM 691 C C . PHE A 1 94 ? 26.142 -4.118 -17.920 1.00 45.72 94 PHE A C 1
ATOM 693 O O . PHE A 1 94 ? 26.294 -2.894 -17.891 1.00 45.72 94 PHE A O 1
ATOM 700 N N . PRO A 1 95 ? 27.157 -5.005 -17.913 1.00 53.19 95 PRO A N 1
ATOM 701 C CA . PRO A 1 95 ? 28.411 -4.885 -17.158 1.00 53.19 95 PRO A CA 1
ATOM 702 C C . PRO A 1 95 ? 29.363 -3.775 -17.608 1.00 53.19 95 PRO A C 1
ATOM 704 O O . PRO A 1 95 ? 29.318 -3.385 -18.797 1.00 53.19 95 PRO A O 1
#

pLDDT: mean 77.85, std 17.44, range [38.19, 97.94]